Protein AF-A0A3B9ZTN2-F1 (afdb_monomer_lite)

Foldseek 3Di:
DVVVVVVVVVVVVVVVVVVVVVVVVVVVVVVVVVVVVVVVVVVVVVVVVVVVVVLCVVCVVLLVLLVVLLVLLVVLLVLLCCQPVVDDDDPVCCVVPSVVLSVVLVVVLVVQQVVCVVVVPDPDRPSVVSSVVSSVVSVVSSVVSNCSNPVDVVVVVVCVVVQVVCCVVPVDHDDDD

Sequence (177 aa):
MCEGYIFEEKKAMEDLMLTLRKLEGMSRWMWYFIEESAKWTYHFMAGLITAVLGYFMPIKHVVHMVIFFFFVDMMVGYWAARKLRHERFNVDIVWTKTFPRMALSLLIIILCYILDTTCNQNSYPTYIIISYAISGMLIFSIVINAYKITNWRVFKTVTDAVEHKIEEETGVKFQKD

Structure (mmCIF, N/CA/C/O backbone):
data_AF-A0A3B9ZTN2-F1
#
_entry.id   AF-A0A3B9ZTN2-F1
#
loop_
_atom_site.group_PDB
_atom_site.id
_atom_site.type_symbol
_atom_site.label_atom_id
_atom_site.label_alt_id
_atom_site.label_comp_id
_atom_site.label_asym_id
_atom_site.label_entity_id
_atom_site.label_seq_id
_atom_site.pdbx_PDB_ins_code
_atom_site.Cartn_x
_atom_site.Cartn_y
_atom_site.Cartn_z
_atom_site.occupancy
_atom_site.B_iso_or_equiv
_atom_site.auth_seq_id
_atom_site.auth_comp_id
_atom_site.auth_asym_id
_atom_site.auth_atom_id
_atom_site.pdbx_PDB_model_num
ATOM 1 N N . MET A 1 1 ? 25.093 6.481 -82.271 1.00 60.66 1 MET A N 1
ATOM 2 C CA . MET A 1 1 ? 24.715 7.479 -81.242 1.00 60.66 1 MET A CA 1
ATOM 3 C C . MET A 1 1 ? 23.650 6.941 -80.275 1.00 60.66 1 MET A C 1
ATOM 5 O O . MET A 1 1 ? 23.735 7.261 -79.102 1.00 60.66 1 MET A O 1
ATOM 9 N N . CYS A 1 2 ? 22.722 6.067 -80.700 1.00 61.16 2 CYS A N 1
ATOM 10 C CA . CYS A 1 2 ? 21.708 5.463 -79.813 1.00 61.16 2 CYS A CA 1
ATOM 11 C C . CYS A 1 2 ? 22.232 4.418 -78.800 1.00 61.16 2 CYS A C 1
ATOM 13 O O . CYS A 1 2 ? 21.654 4.292 -77.729 1.00 61.16 2 CYS A O 1
ATOM 15 N N . GLU A 1 3 ? 23.325 3.698 -79.079 1.00 65.38 3 GLU A N 1
ATOM 16 C CA . GLU A 1 3 ? 23.846 2.661 -78.160 1.00 65.38 3 GLU A CA 1
ATOM 17 C C . GLU A 1 3 ? 24.460 3.222 -76.865 1.00 65.38 3 GLU A C 1
ATOM 19 O O . GLU A 1 3 ? 24.392 2.570 -75.826 1.00 65.38 3 GLU A O 1
ATOM 24 N N . GLY A 1 4 ? 25.003 4.446 -76.894 1.00 69.88 4 GLY A N 1
ATOM 25 C CA . GLY A 1 4 ? 25.565 5.097 -75.702 1.00 69.88 4 GLY A CA 1
ATOM 26 C C . GLY A 1 4 ? 24.503 5.451 -74.656 1.00 69.88 4 GLY A C 1
ATOM 27 O O . GLY A 1 4 ? 24.731 5.263 -73.465 1.00 69.88 4 GLY A O 1
ATOM 28 N N . TYR A 1 5 ? 23.313 5.866 -75.102 1.00 69.56 5 TYR A N 1
ATOM 29 C CA . TYR A 1 5 ? 22.184 6.190 -74.221 1.00 69.56 5 TYR A CA 1
ATOM 30 C C . TYR A 1 5 ? 21.644 4.954 -73.489 1.00 69.56 5 TYR A C 1
ATOM 32 O O . TYR A 1 5 ? 21.377 5.011 -72.293 1.00 69.56 5 TYR A O 1
ATOM 40 N N . ILE A 1 6 ? 21.557 3.813 -74.181 1.00 75.62 6 ILE A N 1
ATOM 41 C CA . ILE A 1 6 ? 21.083 2.549 -73.592 1.00 75.62 6 ILE A CA 1
ATOM 42 C C . ILE A 1 6 ? 22.062 2.037 -72.518 1.00 75.62 6 ILE A C 1
ATOM 44 O O . ILE A 1 6 ? 21.653 1.411 -71.539 1.00 75.62 6 ILE A O 1
ATOM 48 N N . PHE A 1 7 ? 23.364 2.296 -72.683 1.00 81.50 7 PHE A N 1
ATOM 49 C CA . PHE A 1 7 ? 24.385 1.893 -71.716 1.00 81.50 7 PHE A CA 1
ATOM 50 C C . PHE A 1 7 ? 24.357 2.746 -70.437 1.00 81.50 7 PHE A C 1
ATOM 52 O O . PHE A 1 7 ? 24.433 2.193 -69.338 1.00 81.50 7 PHE A O 1
ATOM 59 N N . GLU A 1 8 ? 24.199 4.068 -70.558 1.00 83.44 8 GLU A N 1
ATOM 60 C CA . GLU A 1 8 ? 24.062 4.946 -69.387 1.00 83.44 8 GLU A CA 1
ATOM 61 C C . GLU A 1 8 ? 22.789 4.650 -68.583 1.00 83.44 8 GLU A C 1
ATOM 63 O O . GLU A 1 8 ? 22.839 4.603 -67.353 1.00 83.44 8 GLU A O 1
ATOM 68 N N . GLU A 1 9 ? 21.673 4.363 -69.258 1.00 85.56 9 GLU A N 1
ATOM 69 C CA . GLU A 1 9 ? 20.399 4.051 -68.603 1.00 85.56 9 GLU A CA 1
ATOM 70 C C . GLU A 1 9 ? 20.467 2.743 -67.793 1.00 85.56 9 GLU A C 1
ATOM 72 O O . GLU A 1 9 ? 19.996 2.685 -66.656 1.00 85.56 9 GLU A O 1
ATOM 77 N N . LYS A 1 10 ? 21.141 1.706 -68.316 1.00 87.31 10 LYS A N 1
ATOM 78 C CA . LYS A 1 10 ? 21.364 0.448 -67.579 1.00 87.31 10 LYS A CA 1
ATOM 79 C C . LYS A 1 10 ? 22.207 0.645 -66.325 1.00 87.31 10 LYS A C 1
ATOM 81 O O . LYS A 1 10 ? 21.862 0.105 -65.276 1.00 87.31 10 LYS A O 1
ATOM 86 N N . LYS A 1 11 ? 23.281 1.431 -66.417 1.00 89.88 11 LYS A N 1
ATOM 87 C CA . LYS A 1 11 ? 24.150 1.720 -65.271 1.00 89.88 11 LYS A CA 1
ATOM 88 C C . LYS A 1 11 ? 23.404 2.506 -64.189 1.00 89.88 11 LYS A C 1
ATOM 90 O O . LYS A 1 11 ? 23.480 2.152 -63.017 1.00 89.88 11 LYS A O 1
ATOM 95 N N . ALA A 1 12 ? 22.616 3.507 -64.587 1.00 90.00 12 ALA A N 1
ATOM 96 C CA . ALA A 1 12 ? 21.761 4.253 -63.667 1.00 90.00 12 ALA A CA 1
ATOM 97 C C . ALA A 1 12 ? 20.717 3.347 -62.987 1.00 90.00 12 ALA A C 1
ATOM 99 O O . ALA A 1 12 ? 20.464 3.487 -61.791 1.00 90.00 12 ALA A O 1
ATOM 100 N N . MET A 1 13 ? 20.145 2.385 -63.720 1.00 92.31 13 MET A N 1
ATOM 101 C CA . MET A 1 13 ? 19.184 1.428 -63.168 1.00 92.31 13 MET A CA 1
ATOM 102 C C . MET A 1 13 ? 19.830 0.443 -62.181 1.00 92.31 13 MET A C 1
ATOM 104 O O . MET A 1 13 ? 19.222 0.119 -61.162 1.00 92.31 13 MET A O 1
ATOM 108 N N . GLU A 1 14 ? 21.063 -0.007 -62.432 1.00 93.19 14 GLU A N 1
ATOM 109 C CA . GLU A 1 14 ? 21.820 -0.852 -61.497 1.00 93.19 14 GLU A CA 1
ATOM 110 C C . GLU A 1 14 ? 22.174 -0.110 -60.202 1.00 93.19 14 GLU A C 1
ATOM 112 O O . GLU A 1 14 ? 21.945 -0.644 -59.113 1.00 93.19 14 GLU A O 1
ATOM 117 N N . ASP A 1 15 ? 22.644 1.136 -60.299 1.00 93.81 15 ASP A N 1
ATOM 118 C CA . ASP A 1 15 ? 22.916 1.986 -59.134 1.00 93.81 15 ASP A CA 1
ATOM 119 C C . ASP A 1 15 ? 21.628 2.269 -58.335 1.00 93.81 15 ASP A C 1
ATOM 121 O O . ASP A 1 15 ? 21.617 2.239 -57.096 1.00 93.81 15 ASP A O 1
ATOM 125 N N . LEU A 1 16 ? 20.502 2.462 -59.029 1.00 92.94 16 LEU A N 1
ATOM 126 C CA . LEU A 1 16 ? 19.191 2.644 -58.408 1.00 92.94 16 LEU A CA 1
ATOM 127 C C . LEU A 1 16 ? 18.707 1.361 -57.711 1.00 92.94 16 LEU A C 1
ATOM 129 O O . LEU A 1 16 ? 18.244 1.409 -56.573 1.00 92.94 16 LEU A O 1
ATOM 133 N N . MET A 1 17 ? 18.888 0.186 -58.316 1.00 93.06 17 MET A N 1
ATOM 134 C CA . MET A 1 17 ? 18.577 -1.085 -57.651 1.00 93.06 17 MET A CA 1
ATOM 135 C C . MET A 1 17 ? 19.482 -1.349 -56.443 1.00 93.06 17 MET A C 1
ATOM 137 O O . MET A 1 17 ? 19.021 -1.874 -55.426 1.00 93.06 17 MET A O 1
ATOM 141 N N . LEU A 1 18 ? 20.759 -0.963 -56.511 1.00 93.06 18 LEU A N 1
ATOM 142 C CA . LEU A 1 18 ? 21.694 -1.097 -55.397 1.00 93.06 18 LEU A CA 1
ATOM 143 C C . LEU A 1 18 ? 21.298 -0.198 -54.216 1.00 93.06 18 LEU A C 1
ATOM 145 O O . LEU A 1 18 ? 21.345 -0.630 -53.061 1.00 93.06 18 LEU A O 1
ATOM 149 N N . THR A 1 19 ? 20.887 1.041 -54.493 1.00 93.44 19 THR A N 1
ATOM 150 C CA . THR A 1 19 ? 20.422 1.984 -53.464 1.00 93.44 19 THR A CA 1
ATOM 151 C C . THR A 1 19 ? 19.094 1.549 -52.849 1.00 93.44 19 THR A C 1
ATOM 153 O O . THR A 1 19 ? 18.985 1.542 -51.623 1.00 93.44 19 THR A O 1
ATOM 156 N N . LEU A 1 20 ? 18.133 1.074 -53.649 1.00 92.00 20 LEU A N 1
ATOM 157 C CA . LEU A 1 20 ? 16.879 0.503 -53.142 1.00 92.00 20 LEU A CA 1
ATOM 158 C C . LEU A 1 20 ? 17.127 -0.714 -52.244 1.00 92.00 20 LEU A C 1
ATOM 160 O O . LEU A 1 20 ? 16.599 -0.781 -51.135 1.00 92.00 20 LEU A O 1
ATOM 164 N N . ARG A 1 21 ? 18.003 -1.637 -52.658 1.00 94.06 21 ARG A N 1
ATOM 165 C CA . ARG A 1 21 ? 18.332 -2.827 -51.859 1.00 94.06 21 ARG A CA 1
ATOM 166 C C . ARG A 1 21 ? 19.010 -2.456 -50.531 1.00 94.06 21 ARG A C 1
ATOM 168 O O . ARG A 1 21 ? 18.748 -3.094 -49.510 1.00 94.06 21 ARG A O 1
ATOM 175 N N . LYS A 1 22 ? 19.839 -1.402 -50.511 1.00 93.25 22 LYS A N 1
ATOM 176 C CA . LYS A 1 22 ? 20.409 -0.839 -49.271 1.00 93.25 22 LYS A CA 1
ATOM 177 C C . LYS A 1 22 ? 19.332 -0.227 -48.371 1.00 93.25 22 LYS A C 1
ATOM 179 O O . LYS A 1 22 ? 19.343 -0.499 -47.172 1.00 93.25 22 LYS A O 1
ATOM 184 N N . LEU A 1 23 ? 18.395 0.540 -48.929 1.00 92.94 23 LEU A N 1
ATOM 185 C CA . LEU A 1 23 ? 17.291 1.151 -48.178 1.00 92.94 23 LEU A CA 1
ATOM 186 C C . LEU A 1 23 ? 16.357 0.096 -47.566 1.00 92.94 23 LEU A C 1
ATOM 188 O O . LEU A 1 23 ? 16.008 0.190 -46.390 1.00 92.94 23 LEU A O 1
ATOM 192 N N . GLU A 1 24 ? 16.017 -0.958 -48.309 1.00 93.94 24 GLU A N 1
ATOM 193 C CA . GLU A 1 24 ? 15.234 -2.082 -47.782 1.00 93.94 24 GLU A CA 1
ATOM 194 C C . GLU A 1 24 ? 15.968 -2.827 -46.661 1.00 93.94 24 GLU A C 1
ATOM 196 O O . GLU A 1 24 ? 15.356 -3.216 -45.664 1.00 93.94 24 GLU A O 1
ATOM 201 N N . GLY A 1 25 ? 17.283 -3.022 -46.802 1.00 93.00 25 GLY A N 1
ATOM 202 C CA . GLY A 1 25 ? 18.122 -3.603 -45.755 1.00 93.00 25 GLY A CA 1
ATOM 203 C C . GLY A 1 25 ? 18.134 -2.747 -44.487 1.00 93.00 25 GLY A C 1
ATOM 204 O O . GLY A 1 25 ? 17.913 -3.267 -43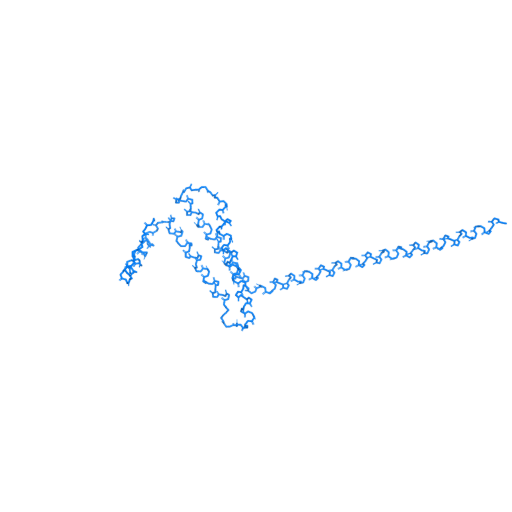.394 1.00 93.00 25 GLY A O 1
ATOM 205 N N . MET A 1 26 ? 18.312 -1.431 -44.638 1.00 94.00 26 MET A N 1
ATOM 206 C CA . MET A 1 26 ? 18.284 -0.479 -43.526 1.00 94.00 26 MET A CA 1
ATOM 207 C C . MET A 1 26 ? 16.921 -0.435 -42.837 1.00 94.00 26 MET A C 1
ATOM 209 O O . MET A 1 26 ? 16.870 -0.484 -41.614 1.00 94.00 26 MET A O 1
ATOM 213 N N . SER A 1 27 ? 15.818 -0.402 -43.592 1.00 94.00 27 SER A N 1
ATOM 214 C CA . SER A 1 27 ? 14.470 -0.378 -43.011 1.00 94.00 27 SER A CA 1
ATOM 215 C C . SER A 1 27 ? 14.177 -1.635 -42.188 1.00 94.00 27 SER A C 1
ATOM 217 O O . SER A 1 27 ? 13.705 -1.530 -41.059 1.00 94.00 27 SER A O 1
ATOM 219 N N . ARG A 1 28 ? 14.530 -2.826 -42.696 1.00 93.94 28 ARG A N 1
ATOM 220 C CA . ARG A 1 28 ? 14.395 -4.083 -41.946 1.00 93.94 28 ARG A CA 1
ATOM 221 C C . ARG A 1 28 ? 15.241 -4.069 -40.683 1.00 93.94 28 ARG A C 1
ATOM 223 O O . ARG A 1 28 ? 14.742 -4.425 -39.623 1.00 93.94 28 ARG A O 1
ATOM 230 N N . TRP A 1 29 ? 16.493 -3.630 -40.783 1.00 94.81 29 TRP A N 1
ATOM 231 C CA . TRP A 1 29 ? 17.375 -3.524 -39.624 1.00 94.81 29 TRP A CA 1
ATOM 232 C C . TRP A 1 29 ? 16.829 -2.547 -38.570 1.00 94.81 29 TRP A C 1
ATOM 234 O O . TRP A 1 29 ? 16.832 -2.868 -37.384 1.00 94.81 29 TRP A O 1
ATOM 244 N N . MET A 1 30 ? 16.274 -1.405 -38.995 1.00 93.19 30 MET A N 1
ATOM 245 C CA . MET A 1 30 ? 15.600 -0.454 -38.105 1.00 93.19 30 MET A CA 1
ATOM 246 C C . MET A 1 30 ? 14.391 -1.081 -37.404 1.00 93.19 30 MET A C 1
ATOM 248 O O . MET A 1 30 ? 14.250 -0.914 -36.196 1.00 93.19 30 MET A O 1
ATOM 252 N N . TRP A 1 31 ? 13.546 -1.828 -38.121 1.00 94.44 31 TRP A N 1
ATOM 253 C CA . TRP A 1 31 ? 12.406 -2.525 -37.516 1.00 94.44 31 TRP A CA 1
ATOM 254 C C . TRP A 1 31 ? 12.842 -3.548 -36.463 1.00 94.44 31 TRP A C 1
ATOM 256 O O . TRP A 1 31 ? 12.306 -3.530 -35.358 1.00 94.44 31 TRP A O 1
ATOM 266 N N . TYR A 1 32 ? 13.854 -4.372 -36.758 1.00 94.44 32 TYR A N 1
ATOM 267 C CA . TYR A 1 32 ? 14.408 -5.318 -35.783 1.00 94.44 32 TYR A CA 1
ATOM 268 C C . TYR A 1 32 ? 14.953 -4.612 -34.540 1.00 94.44 32 TYR A C 1
ATOM 270 O O . TYR A 1 32 ? 14.705 -5.053 -33.422 1.00 94.44 32 TYR A O 1
ATOM 278 N N . PHE A 1 33 ? 15.660 -3.495 -34.717 1.00 94.44 33 PHE A N 1
ATOM 279 C CA . PHE A 1 33 ? 16.191 -2.718 -33.600 1.00 94.44 33 PHE A CA 1
ATOM 280 C C . PHE A 1 33 ? 15.080 -2.121 -32.719 1.00 94.44 33 PHE A C 1
ATOM 282 O O . PHE A 1 33 ? 15.162 -2.160 -31.488 1.00 94.44 33 PHE A O 1
ATOM 289 N N . ILE A 1 34 ? 14.014 -1.599 -33.333 1.00 94.25 34 ILE A N 1
ATOM 290 C CA . ILE A 1 34 ? 12.848 -1.070 -32.612 1.00 94.25 34 ILE A CA 1
ATOM 291 C C . ILE A 1 34 ? 12.154 -2.188 -31.825 1.00 94.25 34 ILE A C 1
ATOM 293 O O . ILE A 1 34 ? 11.859 -2.013 -30.645 1.00 94.25 34 ILE A O 1
ATOM 297 N N . GLU A 1 35 ? 11.925 -3.346 -32.442 1.00 95.19 35 GLU A N 1
ATOM 298 C CA . GLU A 1 35 ? 11.272 -4.472 -31.772 1.00 95.19 35 GLU A CA 1
ATOM 299 C C . GLU A 1 35 ? 12.107 -4.995 -30.595 1.00 95.19 35 GLU A C 1
ATOM 301 O O . GLU A 1 35 ? 11.580 -5.244 -29.509 1.00 95.19 35 GLU A O 1
ATOM 306 N N . GLU A 1 36 ? 13.420 -5.110 -30.786 1.00 94.44 36 GLU A N 1
ATOM 307 C CA . GLU A 1 36 ? 14.335 -5.579 -29.751 1.00 94.44 36 GLU A CA 1
ATOM 308 C C . GLU A 1 36 ? 14.380 -4.594 -28.575 1.00 94.44 36 GLU A C 1
ATOM 310 O O . GLU A 1 36 ? 14.161 -4.984 -27.429 1.00 94.44 36 GLU A O 1
ATOM 315 N N . SER A 1 37 ? 14.552 -3.295 -28.836 1.00 92.56 37 SER A N 1
ATOM 316 C CA . SER A 1 37 ? 14.539 -2.270 -27.779 1.00 92.56 37 SER A CA 1
ATOM 317 C C . SER A 1 37 ? 13.211 -2.224 -27.007 1.00 92.56 37 SER A C 1
ATOM 319 O O . SER A 1 37 ? 13.214 -2.058 -25.782 1.00 92.56 37 SER A O 1
ATOM 321 N N . ALA A 1 38 ? 12.079 -2.454 -27.679 1.00 93.75 38 ALA A N 1
ATOM 322 C CA . ALA A 1 38 ? 10.778 -2.567 -27.027 1.00 93.75 38 ALA A CA 1
AT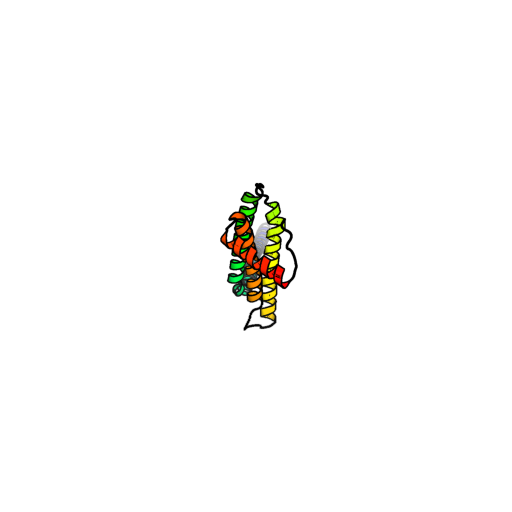OM 323 C C . ALA A 1 38 ? 10.700 -3.789 -26.093 1.00 93.75 38 ALA A C 1
ATOM 325 O O . ALA A 1 38 ? 10.213 -3.660 -24.966 1.00 93.75 38 ALA A O 1
ATOM 326 N N . LYS A 1 39 ? 11.231 -4.950 -26.505 1.00 94.94 39 LYS A N 1
ATOM 327 C CA . LYS A 1 39 ? 11.310 -6.153 -25.653 1.00 94.94 39 LYS A CA 1
ATOM 328 C C . LYS A 1 39 ? 12.178 -5.916 -24.423 1.00 94.94 39 LYS A C 1
ATOM 330 O O . LYS A 1 39 ? 11.743 -6.213 -23.312 1.00 94.94 39 LYS A O 1
ATOM 335 N N . TRP A 1 40 ? 13.360 -5.323 -24.587 1.00 94.19 40 TRP A N 1
ATOM 336 C CA . TRP A 1 40 ? 14.235 -4.973 -23.461 1.00 94.19 40 TRP A CA 1
ATOM 337 C C . TRP A 1 40 ? 13.550 -4.032 -22.474 1.00 94.19 40 TRP A C 1
ATOM 339 O O . TRP A 1 40 ? 13.590 -4.265 -21.266 1.00 94.19 40 TRP A O 1
ATOM 349 N N . THR A 1 41 ? 12.858 -3.015 -22.986 1.00 93.75 41 THR A N 1
ATOM 350 C CA . THR A 1 41 ? 12.092 -2.076 -22.157 1.00 93.75 41 THR A CA 1
ATOM 351 C C . THR A 1 41 ? 10.981 -2.797 -21.396 1.00 93.75 41 THR A C 1
ATOM 353 O O . THR A 1 41 ? 10.829 -2.601 -20.192 1.00 93.75 41 THR A O 1
ATOM 356 N N . TYR A 1 42 ? 10.240 -3.682 -22.065 1.00 94.12 42 TYR A N 1
ATOM 357 C CA . TYR A 1 42 ? 9.195 -4.482 -21.432 1.00 94.12 42 TYR A CA 1
ATOM 358 C C . TYR A 1 42 ? 9.751 -5.384 -20.322 1.00 94.12 42 TYR A C 1
ATOM 360 O O . TYR A 1 42 ? 9.228 -5.375 -19.207 1.00 94.12 42 TYR A O 1
ATOM 368 N N . HIS A 1 43 ? 10.835 -6.118 -20.588 1.00 94.62 43 HIS A N 1
ATOM 369 C CA . HIS A 1 43 ? 11.471 -6.989 -19.599 1.00 94.62 43 HIS A CA 1
ATOM 370 C C . HIS A 1 43 ? 12.024 -6.210 -18.406 1.00 94.62 43 HIS A C 1
ATOM 372 O O . HIS A 1 43 ? 11.856 -6.645 -17.268 1.00 94.62 43 HIS A O 1
ATOM 378 N N . PHE A 1 44 ? 12.626 -5.043 -18.643 1.00 95.00 44 PHE A N 1
ATOM 379 C CA . PHE A 1 44 ? 13.107 -4.168 -17.578 1.00 95.00 44 PHE A CA 1
ATOM 380 C C . PHE A 1 44 ? 11.959 -3.674 -16.689 1.00 95.00 44 PHE A C 1
ATOM 382 O O . PHE A 1 44 ? 12.029 -3.786 -15.465 1.00 95.00 44 PHE A O 1
ATOM 389 N N . MET A 1 45 ? 10.868 -3.195 -17.295 1.00 94.81 45 MET A N 1
ATOM 390 C CA . MET A 1 45 ? 9.692 -2.727 -16.557 1.00 94.81 45 MET A CA 1
ATOM 391 C C . MET A 1 45 ? 9.019 -3.857 -15.775 1.00 94.81 45 MET A C 1
ATOM 393 O O . MET A 1 45 ? 8.670 -3.674 -14.609 1.00 94.81 45 MET A O 1
ATOM 397 N N . ALA A 1 46 ? 8.880 -5.038 -16.381 1.00 93.94 46 ALA A N 1
ATOM 398 C CA . ALA A 1 46 ? 8.368 -6.220 -15.699 1.00 93.94 46 ALA A CA 1
ATOM 399 C C . ALA A 1 46 ? 9.265 -6.604 -14.512 1.00 93.94 46 ALA A C 1
ATOM 401 O O . ALA A 1 46 ? 8.758 -6.819 -13.415 1.00 93.94 46 ALA A O 1
ATOM 402 N N . GLY A 1 47 ? 10.589 -6.602 -14.699 1.00 93.56 47 GLY A N 1
ATOM 403 C CA . GLY A 1 47 ? 11.561 -6.863 -13.639 1.00 93.56 47 GLY A CA 1
ATOM 404 C C . GLY A 1 47 ? 11.460 -5.870 -12.482 1.00 93.56 47 GLY A C 1
ATOM 405 O O . GLY A 1 47 ? 11.472 -6.284 -11.324 1.00 93.56 47 GLY A O 1
ATOM 406 N N . LEU A 1 48 ? 11.277 -4.578 -12.774 1.00 93.75 48 LEU A N 1
ATOM 407 C CA . LEU A 1 48 ? 11.082 -3.540 -11.759 1.00 93.75 48 LEU A CA 1
ATOM 408 C C . LEU A 1 48 ? 9.800 -3.790 -10.956 1.00 93.75 48 LEU A C 1
ATOM 410 O O . LEU A 1 48 ? 9.830 -3.793 -9.726 1.00 93.75 48 LEU A O 1
ATOM 414 N N . ILE A 1 49 ? 8.685 -4.069 -11.634 1.00 92.50 49 ILE A N 1
ATOM 415 C CA . ILE A 1 49 ? 7.409 -4.377 -10.975 1.00 92.50 49 ILE A CA 1
ATOM 416 C C . ILE A 1 49 ? 7.543 -5.634 -10.108 1.00 92.50 49 ILE A C 1
ATOM 418 O O . ILE A 1 49 ? 7.139 -5.627 -8.946 1.00 92.50 49 ILE A O 1
ATOM 422 N N . THR A 1 50 ? 8.143 -6.704 -10.633 1.00 93.62 50 THR A N 1
ATOM 423 C CA . THR A 1 50 ? 8.370 -7.941 -9.879 1.00 93.62 50 THR A CA 1
ATOM 424 C C . THR A 1 50 ? 9.286 -7.717 -8.678 1.00 93.62 50 THR A C 1
ATOM 426 O O . THR A 1 50 ? 9.015 -8.276 -7.620 1.00 93.62 50 THR A O 1
ATOM 429 N N . ALA A 1 51 ? 10.317 -6.877 -8.790 1.00 91.00 51 ALA A N 1
ATOM 430 C CA . ALA A 1 51 ? 11.192 -6.536 -7.672 1.00 91.00 51 ALA A CA 1
ATOM 431 C C . ALA A 1 51 ? 10.430 -5.803 -6.558 1.00 91.00 51 ALA A C 1
ATOM 433 O O . ALA A 1 51 ? 10.550 -6.168 -5.390 1.00 91.00 51 ALA A O 1
ATOM 434 N N . VAL A 1 52 ? 9.587 -4.829 -6.915 1.00 87.81 52 VAL A N 1
ATOM 435 C CA . VAL A 1 52 ? 8.738 -4.110 -5.951 1.00 87.81 52 VAL A CA 1
ATOM 436 C C . VAL A 1 52 ? 7.746 -5.064 -5.282 1.00 87.81 52 VAL A C 1
ATOM 438 O O . VAL A 1 52 ? 7.627 -5.081 -4.059 1.00 87.81 52 VAL A O 1
ATOM 441 N N . LEU A 1 53 ? 7.061 -5.907 -6.058 1.00 88.62 53 LEU A N 1
ATOM 442 C CA . LEU A 1 53 ? 6.119 -6.889 -5.512 1.00 88.62 53 LEU A CA 1
ATOM 443 C C . LEU A 1 53 ? 6.819 -7.930 -4.628 1.00 88.62 53 LEU A C 1
ATOM 445 O O . LEU A 1 53 ? 6.297 -8.296 -3.575 1.00 88.62 53 LEU A O 1
ATOM 449 N N . GLY A 1 54 ? 8.010 -8.378 -5.028 1.00 87.88 54 GLY A N 1
ATOM 450 C CA . GLY A 1 54 ? 8.845 -9.296 -4.260 1.00 87.88 54 GLY A CA 1
ATOM 451 C C . GLY A 1 54 ? 9.296 -8.691 -2.932 1.00 87.88 54 GLY A C 1
ATOM 452 O O . GLY A 1 54 ? 9.216 -9.355 -1.902 1.00 87.88 54 GLY A O 1
ATOM 453 N N . TYR A 1 55 ? 9.673 -7.410 -2.928 1.00 87.56 55 TYR A N 1
ATOM 454 C CA . TYR A 1 55 ? 10.063 -6.683 -1.720 1.00 87.56 55 TYR A CA 1
ATOM 455 C C . TYR A 1 55 ? 8.947 -6.641 -0.667 1.00 87.56 55 TYR A C 1
ATOM 457 O O . TYR A 1 55 ? 9.217 -6.790 0.522 1.00 87.56 55 TYR A O 1
ATOM 465 N N . PHE A 1 56 ? 7.689 -6.493 -1.090 1.00 88.69 56 PHE A N 1
ATOM 466 C CA . PHE A 1 56 ? 6.527 -6.453 -0.193 1.00 88.69 56 PHE A CA 1
ATOM 467 C C . PHE A 1 56 ? 5.892 -7.826 0.086 1.00 88.69 56 PHE A C 1
ATOM 469 O O . PHE A 1 56 ? 4.932 -7.918 0.857 1.00 88.69 56 PHE A O 1
ATOM 476 N N . MET A 1 57 ? 6.433 -8.910 -0.480 1.00 87.12 57 MET A N 1
ATOM 477 C CA . MET A 1 57 ? 5.943 -10.274 -0.262 1.00 87.12 57 MET A CA 1
ATOM 478 C C . MET A 1 57 ? 5.825 -10.664 1.227 1.00 87.12 57 MET A C 1
ATOM 480 O O . MET A 1 57 ? 4.827 -11.309 1.564 1.00 87.12 57 MET A O 1
ATOM 484 N N . PRO A 1 58 ? 6.742 -10.268 2.138 1.00 86.00 58 PRO A N 1
ATOM 485 C CA . PRO A 1 58 ? 6.643 -10.628 3.556 1.00 86.00 58 PRO A CA 1
ATOM 486 C C . PRO A 1 58 ? 5.420 -10.025 4.263 1.00 86.00 58 PRO A C 1
ATOM 488 O O . PRO A 1 58 ? 4.824 -10.670 5.123 1.00 86.00 58 PRO A O 1
ATOM 491 N N . ILE A 1 59 ? 4.979 -8.827 3.861 1.00 89.62 59 ILE A N 1
ATOM 492 C CA . ILE A 1 59 ? 3.824 -8.147 4.474 1.00 89.62 59 ILE A CA 1
ATOM 493 C C . ILE A 1 59 ? 2.491 -8.665 3.914 1.00 89.62 59 ILE A C 1
ATOM 495 O O . ILE A 1 59 ? 1.430 -8.354 4.456 1.00 89.62 59 ILE A O 1
ATOM 499 N N . LYS A 1 60 ? 2.490 -9.461 2.833 1.00 89.50 60 LYS A N 1
ATOM 500 C CA . LYS A 1 60 ? 1.250 -9.822 2.120 1.00 89.50 60 LYS A CA 1
ATOM 501 C C . LY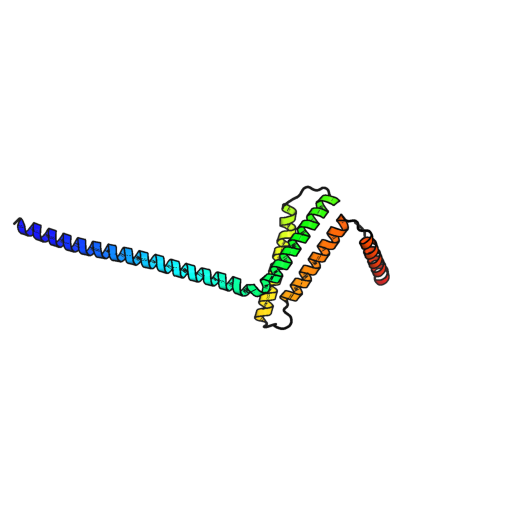S A 1 60 ? 0.182 -10.394 3.054 1.00 89.50 60 LYS A C 1
ATOM 503 O O . LYS A 1 60 ? -0.977 -10.005 2.960 1.00 89.50 60 LYS A O 1
ATOM 508 N N . HIS A 1 61 ? 0.565 -11.275 3.978 1.00 88.44 61 HIS A N 1
ATOM 509 C CA . HIS A 1 61 ? -0.366 -11.943 4.889 1.00 88.44 61 HIS A CA 1
ATOM 510 C C . HIS A 1 61 ? -1.039 -10.949 5.835 1.00 88.44 61 HIS A C 1
ATOM 512 O O . HIS A 1 61 ? -2.249 -10.995 6.040 1.00 88.44 61 HIS A O 1
ATOM 518 N N . VAL A 1 62 ? -0.249 -10.007 6.340 1.00 90.75 62 VAL A N 1
ATOM 519 C CA . VAL A 1 62 ? -0.696 -8.948 7.237 1.00 90.75 62 VAL A CA 1
ATOM 520 C C . VAL A 1 62 ? -1.637 -7.982 6.515 1.00 90.75 62 VAL A C 1
ATOM 522 O O . VAL A 1 62 ? -2.717 -7.685 7.019 1.00 90.75 62 VAL A O 1
ATOM 525 N N . VAL A 1 63 ? -1.287 -7.558 5.296 1.00 90.19 63 VAL A N 1
ATOM 526 C CA . VAL A 1 63 ? -2.141 -6.687 4.472 1.00 90.19 63 VAL A CA 1
ATOM 527 C C . VAL A 1 63 ? -3.492 -7.348 4.184 1.00 90.19 63 VAL A C 1
ATOM 529 O O . VAL A 1 63 ? -4.529 -6.723 4.393 1.00 90.19 63 VAL A O 1
ATOM 532 N N . HIS A 1 64 ? -3.504 -8.619 3.764 1.00 90.88 64 HIS A N 1
ATOM 533 C CA . HIS A 1 64 ? -4.753 -9.345 3.493 1.00 90.88 64 HIS A CA 1
ATOM 534 C C . HIS A 1 64 ? -5.619 -9.484 4.751 1.00 90.88 64 HIS A C 1
ATOM 536 O O . HIS A 1 64 ? -6.833 -9.308 4.674 1.00 90.88 64 HIS A O 1
ATOM 542 N N . MET A 1 65 ? -5.008 -9.749 5.910 1.00 91.44 65 MET A N 1
ATOM 543 C CA . MET A 1 65 ? -5.717 -9.829 7.191 1.00 91.44 65 MET A CA 1
ATOM 544 C C . MET A 1 65 ? -6.367 -8.491 7.570 1.00 91.44 65 MET A C 1
ATOM 546 O O . MET A 1 65 ? -7.540 -8.458 7.935 1.00 91.44 65 MET A O 1
ATOM 550 N N . VAL A 1 66 ? -5.640 -7.377 7.441 1.00 91.69 66 VAL A N 1
ATOM 551 C CA . VAL A 1 66 ? -6.169 -6.041 7.757 1.00 91.69 66 VAL A CA 1
ATOM 552 C C . VAL A 1 66 ? -7.292 -5.650 6.795 1.00 91.69 66 VAL A C 1
ATOM 554 O O . VAL A 1 66 ? -8.333 -5.173 7.243 1.00 91.69 66 VAL A O 1
ATOM 557 N N . ILE A 1 67 ? -7.134 -5.907 5.492 1.00 92.12 67 ILE A N 1
ATOM 558 C CA . ILE A 1 67 ? -8.192 -5.676 4.494 1.00 92.12 67 ILE A CA 1
ATOM 559 C C . ILE A 1 67 ? -9.437 -6.506 4.825 1.00 92.12 67 ILE A C 1
ATOM 561 O O . ILE A 1 67 ? -10.553 -5.987 4.781 1.00 92.12 67 ILE A O 1
ATOM 565 N N . PHE A 1 68 ? -9.259 -7.774 5.202 1.00 92.88 68 PHE A N 1
ATOM 566 C CA . PHE A 1 68 ? -10.361 -8.632 5.624 1.00 92.88 68 PHE A CA 1
ATOM 567 C C . PHE A 1 68 ? -11.103 -8.050 6.836 1.00 92.88 68 PHE A C 1
ATOM 569 O O . PHE A 1 68 ? -12.330 -7.960 6.813 1.00 92.88 68 PHE A O 1
ATOM 576 N N . PHE A 1 69 ? -10.391 -7.574 7.863 1.00 92.19 69 PHE A N 1
ATOM 577 C CA . PHE A 1 69 ? -11.037 -6.922 9.006 1.00 92.19 69 PHE A CA 1
ATOM 578 C C . PHE A 1 69 ? -11.761 -5.632 8.635 1.00 92.19 69 PHE A C 1
ATOM 580 O O . PHE A 1 69 ? -12.857 -5.403 9.139 1.00 92.19 69 PHE A O 1
ATOM 587 N N . PHE A 1 70 ? -11.206 -4.815 7.737 1.00 91.00 70 PHE A N 1
ATOM 588 C CA . PHE A 1 70 ? -11.907 -3.637 7.222 1.00 91.00 70 PHE A CA 1
ATOM 589 C C . PHE A 1 70 ? -13.202 -4.010 6.504 1.00 91.00 70 PHE A C 1
ATOM 591 O O . PHE A 1 70 ? -14.213 -3.330 6.669 1.00 91.00 70 PHE A O 1
ATOM 598 N N . PHE A 1 71 ? -13.194 -5.101 5.737 1.00 91.44 71 PHE A N 1
ATOM 599 C CA . PHE A 1 71 ? -14.392 -5.587 5.067 1.00 91.44 71 PHE A CA 1
ATOM 600 C C . PHE A 1 71 ? -15.464 -6.016 6.077 1.00 91.44 71 PHE A C 1
ATOM 602 O O . PHE A 1 71 ? -16.619 -5.607 5.958 1.00 91.44 71 PHE A O 1
ATOM 609 N N . VAL A 1 72 ? -15.079 -6.762 7.117 1.00 90.62 72 VAL A N 1
ATOM 610 C CA . VAL A 1 72 ? -15.996 -7.157 8.197 1.00 90.62 72 VAL A CA 1
ATOM 611 C C . VAL A 1 72 ? -16.514 -5.937 8.970 1.00 90.62 72 VAL A C 1
ATOM 613 O O . VAL A 1 72 ? -17.720 -5.829 9.179 1.00 90.62 72 VAL A O 1
ATOM 616 N N . ASP A 1 73 ? -15.648 -4.990 9.342 1.00 88.88 73 ASP A N 1
ATOM 617 C CA . ASP A 1 73 ? -16.036 -3.740 10.016 1.00 88.88 73 ASP A CA 1
ATOM 618 C C . ASP A 1 73 ? -17.028 -2.932 9.175 1.00 88.88 73 ASP A C 1
ATOM 620 O O . ASP A 1 73 ? -18.055 -2.483 9.685 1.00 88.88 73 ASP A O 1
ATOM 624 N N . MET A 1 74 ? -16.798 -2.836 7.864 1.00 87.25 74 MET A N 1
ATOM 625 C CA . MET A 1 74 ? -17.715 -2.176 6.939 1.00 87.25 74 MET A CA 1
ATOM 626 C C . MET A 1 74 ? -19.068 -2.895 6.852 1.00 87.25 74 MET A C 1
ATOM 628 O O . MET A 1 74 ? -20.106 -2.233 6.894 1.00 87.25 74 MET A O 1
ATOM 632 N N . MET A 1 75 ? -19.089 -4.230 6.762 1.00 88.69 75 MET A N 1
ATOM 633 C CA . MET A 1 75 ? -20.336 -5.007 6.726 1.00 88.69 75 MET A CA 1
ATOM 634 C C . MET A 1 75 ? -21.147 -4.849 8.015 1.00 88.69 75 MET A C 1
ATOM 636 O O . MET A 1 75 ? -22.356 -4.615 7.966 1.00 88.69 75 MET A O 1
ATOM 640 N N . VAL A 1 76 ? -20.490 -4.953 9.173 1.00 86.75 76 VAL A N 1
ATOM 641 C CA . VAL A 1 76 ? -21.143 -4.826 10.482 1.00 86.75 76 VAL A CA 1
ATOM 642 C C . VAL A 1 76 ? -21.588 -3.383 10.722 1.00 86.75 76 VAL A C 1
ATOM 644 O O . VAL A 1 76 ? -22.710 -3.161 11.174 1.00 86.75 76 VAL A O 1
ATOM 647 N N . GLY A 1 77 ? -20.773 -2.395 10.351 1.00 83.56 77 GLY A N 1
ATOM 648 C CA . GLY A 1 77 ? -21.131 -0.977 10.409 1.00 83.56 77 GLY A CA 1
ATOM 649 C C . GLY A 1 77 ? -22.335 -0.642 9.524 1.00 83.56 77 GLY A C 1
ATOM 650 O O . GLY A 1 77 ? -23.265 0.031 9.972 1.00 83.56 77 GLY A O 1
ATOM 651 N N . TYR A 1 78 ? -22.377 -1.183 8.303 1.00 84.12 78 TYR A N 1
ATOM 652 C CA . TYR A 1 78 ? -23.535 -1.062 7.416 1.00 84.12 78 TYR A CA 1
ATOM 653 C C . TYR A 1 78 ? -24.792 -1.690 8.030 1.00 84.12 78 TYR A C 1
ATOM 655 O O . TYR A 1 78 ? -25.864 -1.077 8.032 1.00 84.12 78 TYR A O 1
ATOM 663 N N . TRP A 1 79 ? -24.670 -2.895 8.593 1.00 83.44 79 TRP A N 1
ATOM 664 C CA . TRP A 1 79 ? -25.797 -3.574 9.224 1.00 83.44 79 TRP A CA 1
ATOM 665 C C . TRP A 1 79 ? -26.325 -2.805 10.444 1.00 83.44 79 TRP A C 1
ATOM 667 O O . TRP A 1 79 ? -27.542 -2.675 10.608 1.00 83.44 79 TRP A O 1
ATOM 677 N N . ALA A 1 80 ? -25.427 -2.223 11.246 1.00 81.38 80 ALA A N 1
ATOM 678 C CA . ALA A 1 80 ? -25.769 -1.376 12.387 1.00 81.38 80 ALA A CA 1
ATOM 679 C C . ALA A 1 80 ? -26.527 -0.121 11.950 1.00 81.38 80 ALA A C 1
ATOM 681 O O . ALA A 1 80 ? -27.600 0.156 12.486 1.00 81.38 80 ALA A O 1
ATOM 682 N N . ALA A 1 81 ? -26.024 0.597 10.941 1.00 81.25 81 ALA A N 1
ATOM 683 C CA . ALA A 1 81 ? -26.676 1.793 10.411 1.00 81.25 81 ALA A CA 1
ATOM 684 C C . ALA A 1 81 ? -28.086 1.487 9.885 1.00 81.25 81 ALA A C 1
ATOM 686 O O . ALA A 1 81 ? -29.046 2.183 10.226 1.00 81.25 81 ALA A O 1
ATOM 687 N N . ARG A 1 82 ? -28.237 0.386 9.136 1.00 79.88 82 ARG A N 1
ATOM 688 C CA . ARG A 1 82 ? -29.533 -0.035 8.593 1.00 79.88 82 ARG A CA 1
ATOM 689 C C . ARG A 1 82 ? -30.539 -0.374 9.694 1.00 79.88 82 ARG A C 1
ATOM 691 O O . ARG A 1 82 ? -31.691 0.041 9.604 1.00 79.88 82 ARG A O 1
ATOM 698 N N . LYS A 1 83 ? -30.124 -1.117 10.726 1.00 76.31 83 LYS A N 1
ATOM 699 C CA . LYS A 1 83 ? -31.032 -1.572 11.792 1.00 76.31 83 LYS A CA 1
ATOM 700 C C . LYS A 1 83 ? -31.398 -0.455 12.775 1.00 76.31 83 LYS A C 1
ATOM 702 O O . LYS A 1 83 ? -32.544 -0.393 13.204 1.00 76.31 83 LYS A O 1
ATOM 707 N N . LEU A 1 84 ? -30.451 0.421 13.114 1.00 72.38 84 LEU A N 1
ATOM 708 C CA . LEU A 1 84 ? -30.633 1.437 14.158 1.00 72.38 84 LEU A CA 1
ATOM 709 C C . LEU A 1 84 ? -31.197 2.755 13.630 1.00 72.38 84 LEU A C 1
ATOM 711 O O . LEU A 1 84 ? -32.017 3.364 14.303 1.00 72.38 84 LEU A O 1
ATOM 715 N N . ARG A 1 85 ? -30.766 3.204 12.444 1.00 70.31 85 ARG A N 1
ATOM 716 C CA . ARG A 1 85 ? -31.111 4.538 11.919 1.00 70.31 85 ARG A CA 1
ATOM 717 C C . ARG A 1 85 ? -32.088 4.511 10.748 1.00 70.31 85 ARG A C 1
ATOM 719 O O . ARG A 1 85 ? -32.576 5.560 10.355 1.00 70.31 85 ARG A O 1
ATOM 726 N N . HIS A 1 86 ? -32.371 3.328 10.188 1.00 70.44 86 HIS A N 1
ATOM 727 C CA . HIS A 1 86 ? -33.222 3.158 8.997 1.00 70.44 86 HIS A CA 1
ATOM 728 C C . HIS A 1 86 ? -32.767 4.011 7.790 1.00 70.44 86 HIS A C 1
ATOM 730 O O . HIS A 1 86 ? -33.533 4.261 6.859 1.00 70.44 86 HIS A O 1
ATOM 736 N N . GLU A 1 87 ? -31.504 4.442 7.777 1.00 69.94 87 GLU A N 1
ATOM 737 C CA . GLU A 1 87 ? -30.929 5.232 6.692 1.00 69.94 87 GLU A CA 1
ATOM 738 C C . GLU A 1 87 ? -30.670 4.345 5.464 1.00 69.94 87 GLU A C 1
ATOM 740 O O . GLU A 1 87 ? -30.281 3.175 5.572 1.00 69.94 87 GLU A O 1
ATOM 745 N N . ARG A 1 88 ? -30.895 4.902 4.266 1.00 64.00 88 ARG A N 1
ATOM 746 C CA . ARG A 1 88 ? -30.542 4.234 3.006 1.00 64.00 88 ARG A CA 1
ATOM 747 C C . ARG A 1 88 ? -29.022 4.214 2.865 1.00 64.00 88 ARG A C 1
ATOM 749 O O . ARG A 1 88 ? -28.342 5.133 3.310 1.00 64.00 88 ARG A O 1
ATOM 756 N N . PHE A 1 89 ? -28.497 3.165 2.235 1.00 63.81 89 PHE A N 1
ATOM 757 C CA . PHE A 1 89 ? -27.067 3.032 1.967 1.00 63.81 89 PHE A CA 1
ATOM 758 C C . PHE A 1 89 ? -26.545 4.271 1.229 1.00 63.81 89 PHE A C 1
ATOM 760 O O . PHE A 1 89 ? -26.949 4.513 0.092 1.00 63.81 89 PHE A O 1
ATOM 767 N N . ASN A 1 90 ? -25.668 5.043 1.875 1.00 70.62 90 ASN A N 1
ATOM 768 C CA . ASN A 1 90 ? -24.972 6.151 1.238 1.00 70.62 90 ASN A CA 1
ATOM 769 C C . ASN A 1 90 ? -23.501 5.775 1.023 1.00 70.62 90 ASN A C 1
ATOM 771 O O . ASN A 1 90 ? -22.734 5.608 1.975 1.00 70.62 90 ASN A O 1
ATOM 775 N N . VAL A 1 91 ? -23.134 5.653 -0.249 1.00 74.44 91 VAL A N 1
ATOM 776 C CA . VAL A 1 91 ? -21.784 5.334 -0.721 1.00 74.44 91 VAL A CA 1
ATOM 777 C C . VAL A 1 91 ? -20.782 6.408 -0.277 1.00 74.44 91 VAL A C 1
ATOM 779 O O . VAL A 1 91 ? -19.647 6.075 0.068 1.00 74.44 91 VAL A O 1
ATOM 782 N N . ASP A 1 92 ? -21.213 7.665 -0.151 1.00 78.81 92 ASP A N 1
ATOM 783 C CA . ASP A 1 92 ? -20.356 8.787 0.245 1.00 78.81 92 ASP A CA 1
ATOM 784 C C . ASP A 1 92 ? -19.779 8.611 1.652 1.00 78.81 92 ASP A C 1
ATOM 786 O O . ASP A 1 92 ? -18.634 8.979 1.913 1.00 78.81 92 ASP A O 1
ATOM 790 N N . ILE A 1 93 ? -20.527 7.993 2.570 1.00 75.56 93 ILE A N 1
ATOM 791 C CA . ILE A 1 93 ? -20.060 7.755 3.945 1.00 75.56 93 ILE A CA 1
ATOM 792 C C . ILE A 1 93 ? -18.897 6.753 3.946 1.00 75.56 93 ILE A C 1
ATOM 794 O O . ILE A 1 93 ? -17.927 6.917 4.689 1.00 75.56 93 ILE A O 1
ATOM 798 N N . VAL A 1 94 ? -18.963 5.738 3.082 1.00 78.88 94 VAL A N 1
ATOM 799 C CA . VAL A 1 94 ? -17.910 4.722 2.951 1.00 78.88 94 VAL A CA 1
ATOM 800 C C . VAL A 1 94 ? -16.643 5.343 2.360 1.00 78.88 94 VAL A C 1
ATOM 802 O O . VAL A 1 94 ? -15.549 5.127 2.886 1.00 78.88 94 VAL A O 1
ATOM 805 N N . TRP A 1 95 ? -16.783 6.166 1.319 1.00 80.06 95 TRP A N 1
ATOM 806 C CA . TRP A 1 95 ? -15.646 6.823 0.669 1.00 80.06 95 TRP A CA 1
ATOM 807 C C . TRP A 1 95 ? -15.003 7.926 1.506 1.00 80.06 95 TRP A C 1
ATOM 809 O O . TRP A 1 95 ? -13.795 8.118 1.420 1.00 80.06 95 TRP A O 1
ATOM 819 N N . THR A 1 96 ? -15.768 8.634 2.333 1.00 82.00 96 THR A N 1
ATOM 820 C CA . THR A 1 96 ? -15.236 9.744 3.143 1.00 82.00 96 THR A CA 1
ATOM 821 C C . THR A 1 96 ? -14.648 9.294 4.475 1.00 82.00 96 THR A C 1
ATOM 823 O O . THR A 1 96 ? -13.727 9.937 4.973 1.00 82.00 96 THR A O 1
ATOM 826 N N . LYS A 1 97 ? -15.143 8.196 5.066 1.00 80.12 97 LYS A N 1
ATOM 827 C CA . LYS A 1 97 ? -14.685 7.732 6.389 1.00 80.12 97 LYS A CA 1
ATOM 828 C C . LYS A 1 97 ? -13.907 6.423 6.346 1.00 80.12 97 LYS A C 1
ATOM 830 O O . LYS A 1 97 ? -12.841 6.329 6.951 1.00 80.12 97 LYS A O 1
ATOM 835 N N . THR A 1 98 ? -14.413 5.413 5.644 1.00 82.94 98 THR A N 1
ATOM 836 C CA . THR A 1 98 ? -13.842 4.057 5.688 1.00 82.94 98 THR A CA 1
ATOM 837 C C . THR A 1 98 ? -12.618 3.931 4.790 1.00 82.94 98 THR A C 1
ATOM 839 O O . THR A 1 98 ? -11.584 3.426 5.229 1.00 82.94 98 THR A O 1
ATOM 842 N N . PHE A 1 99 ? -12.701 4.431 3.554 1.00 86.12 99 PHE A N 1
ATOM 843 C CA . PHE A 1 99 ? -11.604 4.322 2.592 1.00 86.12 99 PHE A CA 1
ATOM 844 C C . PHE A 1 99 ? -10.323 5.054 3.043 1.00 86.12 99 PHE A C 1
ATOM 846 O O . PHE A 1 99 ? -9.263 4.423 3.033 1.00 86.12 99 PHE A O 1
ATOM 853 N N . PRO A 1 100 ? -10.372 6.311 3.537 1.00 89.25 100 PRO A N 1
ATOM 854 C CA . PRO A 1 100 ? -9.173 7.004 4.004 1.00 89.25 100 PRO A CA 1
ATOM 855 C C . PRO A 1 100 ? -8.566 6.331 5.236 1.00 89.25 100 PRO A C 1
ATOM 857 O O . PRO A 1 100 ? -7.348 6.214 5.332 1.00 89.25 100 PRO A O 1
ATOM 860 N N . ARG A 1 101 ? -9.401 5.815 6.151 1.00 87.88 101 ARG A N 1
ATOM 861 C CA . ARG A 1 101 ? -8.945 5.060 7.327 1.00 87.88 101 ARG A CA 1
ATOM 862 C C . ARG A 1 101 ? -8.207 3.782 6.921 1.00 87.8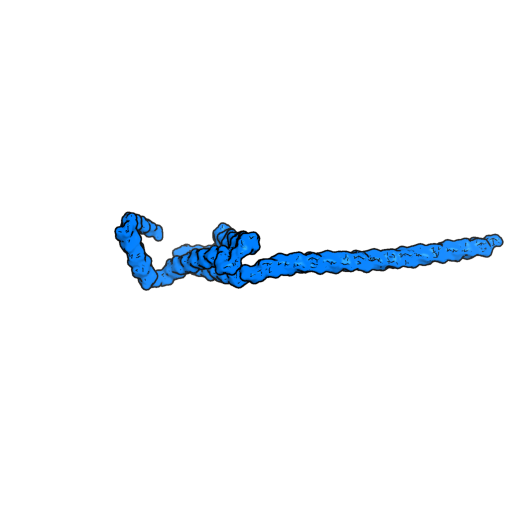8 101 ARG A C 1
ATOM 864 O O . ARG A 1 101 ? -7.165 3.477 7.502 1.00 87.88 101 ARG A O 1
ATOM 871 N N . MET A 1 102 ? -8.714 3.057 5.924 1.00 89.62 102 MET A N 1
ATOM 872 C CA . MET A 1 102 ? -8.066 1.859 5.383 1.00 89.62 102 MET A CA 1
ATOM 873 C C . MET A 1 102 ? -6.737 2.199 4.704 1.00 89.62 102 MET A C 1
ATOM 875 O O . MET A 1 102 ? -5.719 1.591 5.025 1.00 89.62 102 MET A O 1
ATOM 879 N N . ALA A 1 103 ? -6.729 3.203 3.823 1.00 92.44 103 ALA A N 1
ATOM 880 C CA . ALA A 1 103 ? -5.525 3.648 3.126 1.00 92.44 103 ALA A CA 1
ATOM 881 C C . ALA A 1 103 ? -4.434 4.109 4.104 1.00 92.44 103 ALA A C 1
ATOM 883 O O . ALA A 1 103 ? -3.286 3.688 3.983 1.00 92.44 103 ALA A O 1
ATOM 884 N N . LEU A 1 104 ? -4.800 4.902 5.117 1.00 93.38 104 LEU A N 1
ATOM 885 C CA . LEU A 1 104 ? -3.876 5.358 6.155 1.00 93.38 104 LEU A CA 1
ATOM 886 C C . LEU A 1 104 ? -3.312 4.186 6.967 1.00 93.38 104 LEU A C 1
ATOM 888 O O . LEU A 1 104 ? -2.112 4.134 7.218 1.00 93.38 104 LEU A O 1
ATOM 892 N N . SER A 1 105 ? -4.159 3.221 7.336 1.00 92.44 105 SER A N 1
ATOM 893 C CA . SER A 1 105 ? -3.731 2.032 8.085 1.00 92.44 105 SER A CA 1
ATOM 894 C C . SER A 1 105 ? -2.718 1.200 7.293 1.00 92.44 105 SER A C 1
ATOM 896 O O . SER A 1 105 ? -1.692 0.797 7.834 1.00 92.44 105 SER A O 1
ATOM 898 N N . LEU A 1 106 ? -2.969 0.984 5.999 1.00 92.69 106 LEU A N 1
ATOM 899 C CA . LEU A 1 106 ? -2.049 0.266 5.115 1.00 92.69 106 LEU A CA 1
ATOM 900 C C . LEU A 1 106 ? -0.736 1.027 4.914 1.00 92.69 106 LEU A C 1
ATOM 902 O O . LEU A 1 106 ? 0.335 0.424 4.964 1.00 92.69 106 LEU A O 1
ATOM 906 N N . LEU A 1 107 ? -0.811 2.346 4.733 1.00 93.88 107 LEU A N 1
ATOM 907 C CA . LEU A 1 107 ? 0.361 3.203 4.582 1.00 93.88 107 LEU A CA 1
ATOM 908 C C . LEU A 1 107 ? 1.262 3.141 5.821 1.00 93.88 107 LEU A C 1
ATOM 910 O O . LEU A 1 107 ? 2.472 2.999 5.678 1.00 93.88 107 LEU A O 1
ATOM 914 N N . ILE A 1 108 ? 0.686 3.160 7.026 1.00 93.94 108 ILE A N 1
ATOM 915 C CA . ILE A 1 108 ? 1.443 3.009 8.277 1.00 93.94 108 ILE A CA 1
ATOM 916 C C . ILE A 1 108 ? 2.164 1.654 8.323 1.00 93.94 108 ILE A C 1
ATOM 918 O O . ILE A 1 108 ? 3.351 1.613 8.629 1.00 93.94 108 ILE A O 1
ATOM 922 N N . ILE A 1 109 ? 1.489 0.552 7.976 1.00 92.94 109 ILE A N 1
ATOM 923 C CA . ILE A 1 109 ? 2.101 -0.791 7.981 1.00 92.94 109 ILE A CA 1
ATOM 924 C C . ILE A 1 109 ? 3.274 -0.864 6.993 1.00 92.94 109 ILE A C 1
ATOM 926 O O . ILE A 1 109 ? 4.327 -1.410 7.325 1.00 92.94 109 ILE A O 1
ATOM 930 N N . ILE A 1 110 ? 3.114 -0.285 5.799 1.00 92.00 110 ILE A N 1
ATOM 931 C CA . ILE A 1 110 ? 4.171 -0.215 4.782 1.00 92.00 110 ILE A CA 1
ATOM 932 C C . ILE A 1 110 ? 5.367 0.595 5.296 1.00 92.00 110 ILE A C 1
ATOM 934 O O . ILE A 1 110 ? 6.504 0.143 5.168 1.00 92.00 110 ILE A O 1
ATOM 938 N N . LEU A 1 111 ? 5.129 1.760 5.909 1.00 92.44 111 LEU A N 1
ATOM 939 C CA . LEU A 1 111 ? 6.195 2.583 6.488 1.00 92.44 111 LEU A CA 1
ATOM 940 C C . LEU A 1 111 ? 6.926 1.857 7.621 1.00 92.44 111 LEU A C 1
ATOM 942 O O . LEU A 1 111 ? 8.154 1.879 7.656 1.00 92.44 111 LEU A O 1
ATOM 946 N N . CYS A 1 112 ? 6.200 1.171 8.506 1.00 92.12 112 CYS A N 1
ATOM 947 C CA . CYS A 1 112 ? 6.803 0.364 9.566 1.00 92.12 112 CYS A CA 1
ATOM 948 C C . CYS A 1 112 ? 7.657 -0.774 9.004 1.00 92.12 112 CYS A C 1
ATOM 950 O O . CYS A 1 112 ? 8.733 -1.029 9.526 1.00 92.12 112 CYS A O 1
ATOM 952 N N . TYR A 1 113 ? 7.237 -1.418 7.915 1.00 91.25 113 TYR A N 1
ATOM 953 C CA . TYR A 1 113 ? 8.059 -2.443 7.274 1.00 91.25 113 TYR A CA 1
ATOM 954 C C . TYR A 1 113 ? 9.338 -1.869 6.659 1.00 91.25 113 TYR A C 1
ATOM 956 O O . TYR A 1 113 ? 10.420 -2.424 6.842 1.00 91.25 113 TYR A O 1
ATOM 964 N N . ILE A 1 114 ? 9.237 -0.740 5.951 1.00 90.75 114 ILE A N 1
ATOM 965 C CA . ILE A 1 114 ? 10.419 -0.050 5.419 1.00 90.75 114 ILE A CA 1
ATOM 966 C C . ILE A 1 114 ? 11.365 0.318 6.569 1.00 90.75 114 ILE A C 1
ATOM 968 O O . ILE A 1 114 ? 12.574 0.131 6.453 1.00 90.75 114 ILE A O 1
ATOM 972 N N . LEU A 1 115 ? 10.827 0.761 7.704 1.00 91.12 115 LEU A N 1
ATOM 973 C CA . LEU A 1 115 ? 11.620 1.054 8.892 1.00 91.12 115 LEU A CA 1
ATOM 974 C C . LEU A 1 115 ? 12.296 -0.204 9.460 1.00 91.12 115 LEU A C 1
ATOM 976 O O . LEU A 1 115 ? 13.503 -0.189 9.677 1.00 91.12 115 LEU A O 1
ATOM 980 N N . ASP A 1 116 ? 11.560 -1.304 9.623 1.00 89.62 116 ASP A N 1
ATOM 981 C CA . ASP A 1 116 ? 12.092 -2.568 10.151 1.00 89.62 116 ASP A CA 1
ATOM 982 C C . ASP A 1 116 ? 13.223 -3.127 9.278 1.00 89.62 116 ASP A C 1
ATOM 984 O O . ASP A 1 116 ? 14.263 -3.543 9.792 1.00 89.62 116 ASP A O 1
ATOM 988 N N . THR A 1 117 ? 13.043 -3.087 7.953 1.00 88.62 117 THR A N 1
ATOM 989 C CA . THR A 1 117 ? 14.065 -3.510 6.978 1.00 88.62 117 THR A CA 1
ATOM 990 C C . THR A 1 117 ? 15.290 -2.595 6.985 1.00 88.62 117 THR A C 1
ATOM 992 O O . THR A 1 117 ? 16.414 -3.082 6.911 1.00 88.62 117 THR A O 1
ATOM 995 N N . THR A 1 118 ? 15.102 -1.281 7.135 1.00 89.19 118 THR A N 1
ATOM 996 C CA . THR A 1 118 ? 16.208 -0.309 7.183 1.00 89.19 118 THR A CA 1
ATOM 997 C C . THR A 1 118 ? 16.997 -0.420 8.490 1.00 89.19 118 THR A C 1
ATOM 999 O O . THR A 1 118 ? 18.219 -0.283 8.497 1.00 89.19 118 THR A O 1
ATOM 1002 N N . CYS A 1 119 ? 16.315 -0.701 9.601 1.00 87.50 119 CYS A N 1
ATOM 1003 C CA . CYS A 1 119 ? 16.913 -0.833 10.929 1.00 87.50 119 CYS A CA 1
ATOM 1004 C C . CYS A 1 119 ? 17.387 -2.261 11.261 1.00 87.50 119 CYS A C 1
ATOM 1006 O O . CYS A 1 119 ? 17.870 -2.480 12.372 1.00 87.50 119 CYS A O 1
ATOM 1008 N N . ASN A 1 120 ? 17.269 -3.223 10.334 1.00 83.94 120 ASN A N 1
ATOM 1009 C CA . ASN A 1 120 ? 17.641 -4.634 10.526 1.00 83.94 120 ASN A CA 1
ATOM 1010 C C . ASN A 1 120 ? 17.016 -5.279 11.784 1.00 83.94 120 ASN A C 1
ATOM 1012 O O . ASN A 1 120 ? 17.645 -6.073 12.493 1.00 83.94 120 ASN A O 1
ATOM 1016 N N . GLN A 1 121 ? 15.760 -4.944 12.085 1.00 78.69 121 GLN A N 1
ATOM 1017 C CA . GLN A 1 121 ? 15.046 -5.522 13.223 1.00 78.69 121 GLN A CA 1
ATOM 1018 C C . GLN A 1 121 ? 14.477 -6.907 12.872 1.00 78.69 121 GLN A C 1
ATOM 1020 O O . GLN A 1 121 ? 13.396 -7.021 12.302 1.00 78.69 121 GLN A O 1
ATOM 1025 N N . ASN A 1 122 ? 15.189 -7.974 13.255 1.00 71.94 122 ASN A N 1
ATOM 1026 C CA . ASN A 1 122 ? 14.800 -9.355 12.923 1.00 71.94 122 ASN A CA 1
ATOM 1027 C C . ASN A 1 122 ? 13.984 -10.085 14.007 1.00 71.94 122 ASN A C 1
ATOM 1029 O O . ASN A 1 122 ? 13.309 -11.061 13.692 1.00 71.94 122 ASN A O 1
ATOM 1033 N N . SER A 1 123 ? 14.036 -9.654 15.272 1.00 73.38 123 SER A N 1
ATOM 1034 C CA . SER A 1 123 ? 13.431 -10.418 16.381 1.00 73.38 123 SER A CA 1
ATOM 1035 C C . SER A 1 123 ? 11.964 -10.071 16.650 1.00 73.38 123 SER A C 1
ATOM 1037 O O . SER A 1 123 ? 11.170 -10.960 16.939 1.00 73.38 123 SER A O 1
ATOM 1039 N N . TYR A 1 124 ? 11.596 -8.790 16.554 1.00 79.50 124 TYR A N 1
ATOM 1040 C CA . TYR A 1 124 ? 10.233 -8.304 16.793 1.00 79.50 124 TYR A CA 1
ATOM 1041 C C . TYR A 1 124 ? 9.894 -7.225 15.765 1.00 79.50 124 TYR A C 1
ATOM 1043 O O . TYR A 1 124 ? 10.064 -6.043 16.054 1.00 79.50 124 TYR A O 1
ATOM 1051 N N . PRO A 1 125 ? 9.467 -7.613 14.553 1.00 85.50 125 PRO A N 1
ATOM 1052 C CA . PRO A 1 125 ? 9.149 -6.647 13.511 1.00 85.50 125 PRO A CA 1
ATOM 1053 C C . PRO A 1 125 ? 8.009 -5.721 13.952 1.00 85.50 125 PRO A C 1
ATOM 1055 O O . PRO A 1 125 ? 6.895 -6.168 14.256 1.00 85.50 125 PRO A O 1
ATOM 1058 N N . THR A 1 126 ? 8.280 -4.419 13.956 1.00 89.25 126 THR A N 1
ATOM 1059 C CA . THR A 1 126 ? 7.334 -3.359 14.309 1.00 89.25 126 THR A CA 1
ATOM 1060 C C . THR A 1 126 ? 6.076 -3.417 13.445 1.00 89.25 126 THR A C 1
ATOM 1062 O O . THR A 1 126 ? 4.972 -3.231 13.959 1.00 89.25 126 THR A O 1
ATOM 1065 N N . TYR A 1 127 ? 6.194 -3.749 12.153 1.00 90.56 127 TYR A N 1
ATOM 1066 C CA . TYR A 1 127 ? 5.045 -3.860 11.251 1.00 90.56 127 TYR A CA 1
ATOM 1067 C C . TYR A 1 127 ? 4.033 -4.910 11.727 1.00 90.56 127 TYR A C 1
ATOM 1069 O O . TYR A 1 127 ? 2.831 -4.705 11.557 1.00 90.56 127 TYR A O 1
ATOM 1077 N N . ILE A 1 128 ? 4.474 -6.002 12.367 1.00 90.69 128 ILE A N 1
ATOM 1078 C CA . ILE A 1 128 ? 3.576 -7.022 12.930 1.00 90.69 128 ILE A CA 1
ATOM 1079 C C . ILE A 1 128 ? 2.851 -6.466 14.156 1.00 90.69 128 ILE A C 1
ATOM 1081 O O . ILE A 1 128 ? 1.630 -6.588 14.255 1.00 90.69 128 ILE A O 1
ATOM 1085 N N . ILE A 1 129 ? 3.580 -5.813 15.064 1.00 91.62 129 ILE A N 1
ATOM 1086 C CA . ILE A 1 129 ? 3.024 -5.234 16.298 1.00 91.62 129 ILE A CA 1
ATOM 1087 C C . ILE A 1 129 ? 1.964 -4.179 15.965 1.00 91.62 129 ILE A C 1
ATOM 1089 O O . ILE A 1 129 ? 0.841 -4.231 16.470 1.00 91.62 129 ILE A O 1
ATOM 1093 N N . ILE A 1 130 ? 2.292 -3.254 15.064 1.00 93.19 130 ILE A N 1
ATOM 1094 C CA . ILE A 1 130 ? 1.373 -2.203 14.623 1.00 93.19 130 ILE A CA 1
ATOM 1095 C C . ILE A 1 130 ? 0.150 -2.800 13.925 1.00 93.19 130 ILE A C 1
ATOM 1097 O O . ILE A 1 130 ? -0.974 -2.349 14.143 1.00 93.19 130 ILE A O 1
ATOM 1101 N N . SER A 1 131 ? 0.332 -3.865 13.149 1.00 91.31 131 SER A N 1
ATOM 1102 C CA . SER A 1 131 ? -0.791 -4.542 12.499 1.00 91.31 131 SER A CA 1
ATOM 1103 C C . SER A 1 131 ? -1.715 -5.247 13.486 1.00 91.31 131 SER A C 1
ATOM 1105 O O . SER A 1 131 ? -2.933 -5.216 13.296 1.00 91.31 131 SER A O 1
ATOM 1107 N N . TYR A 1 132 ? -1.179 -5.824 14.565 1.00 93.00 132 TYR A N 1
ATOM 1108 C CA . TYR A 1 132 ? -1.995 -6.337 15.667 1.00 93.00 132 TYR A CA 1
ATOM 1109 C C . TYR A 1 132 ? -2.761 -5.218 16.373 1.00 93.00 132 TYR A C 1
ATOM 1111 O O . TYR A 1 132 ? -3.947 -5.391 16.647 1.00 93.00 132 TYR A O 1
ATOM 1119 N N . ALA A 1 133 ? -2.138 -4.059 16.605 1.00 92.88 133 ALA A N 1
ATOM 1120 C CA . ALA A 1 133 ? -2.816 -2.908 17.199 1.00 92.88 133 ALA A CA 1
ATOM 1121 C C . ALA A 1 133 ? -3.976 -2.405 16.316 1.00 92.88 133 ALA A C 1
ATOM 1123 O O . ALA A 1 133 ? -5.094 -2.224 16.801 1.00 92.88 133 ALA A O 1
ATOM 1124 N N . ILE A 1 134 ? -3.748 -2.251 15.006 1.00 93.00 134 ILE A N 1
ATOM 1125 C CA . ILE A 1 134 ? -4.786 -1.860 14.036 1.00 93.00 134 ILE A CA 1
ATOM 1126 C C . ILE A 1 134 ? -5.909 -2.900 13.992 1.00 93.00 134 ILE A C 1
ATOM 1128 O O . ILE A 1 134 ? -7.085 -2.544 14.069 1.00 93.00 134 ILE A O 1
ATOM 1132 N N . SER A 1 135 ? -5.558 -4.184 13.915 1.00 92.88 135 SER A N 1
ATOM 1133 C CA . SER A 1 135 ? -6.533 -5.280 13.905 1.00 92.88 135 SER A CA 1
ATOM 1134 C C . SER A 1 135 ? -7.362 -5.305 15.189 1.00 92.88 135 SER A C 1
ATOM 1136 O O . SER A 1 135 ? -8.579 -5.444 15.123 1.00 92.88 135 SER A O 1
ATOM 1138 N N . GLY A 1 136 ? -6.738 -5.089 16.349 1.00 91.06 136 GLY A N 1
ATOM 1139 C CA . GLY A 1 136 ? -7.425 -4.971 17.634 1.00 91.06 136 GLY A CA 1
ATOM 1140 C C . GLY A 1 136 ? -8.431 -3.819 17.654 1.00 91.06 136 GLY A C 1
ATOM 1141 O O . GLY A 1 136 ? -9.576 -4.013 18.060 1.00 91.06 136 GLY A O 1
ATOM 1142 N N . MET A 1 137 ? -8.056 -2.645 17.131 1.00 89.69 137 MET A N 1
ATOM 1143 C CA . MET A 1 137 ? -8.979 -1.510 16.994 1.00 89.69 137 MET A CA 1
ATOM 1144 C C . MET A 1 137 ? -10.156 -1.809 16.051 1.00 89.69 137 MET A C 1
ATOM 1146 O O . MET A 1 137 ? -11.278 -1.367 16.308 1.00 89.69 137 MET A O 1
ATOM 1150 N N . LEU A 1 138 ? -9.930 -2.553 14.963 1.00 90.12 138 LEU A N 1
ATOM 1151 C CA . LEU A 1 138 ? -10.995 -2.973 14.044 1.00 90.12 138 LEU A CA 1
ATOM 1152 C C . LEU A 1 138 ? -11.934 -3.989 14.698 1.00 90.12 138 LEU A C 1
ATOM 1154 O O . LEU A 1 138 ? -13.147 -3.819 14.634 1.00 90.12 138 LEU A O 1
ATOM 1158 N N . ILE A 1 139 ? -11.394 -4.997 15.386 1.00 90.50 139 ILE A N 1
ATOM 1159 C CA . ILE A 1 139 ? -12.189 -5.969 16.148 1.00 90.50 139 ILE A CA 1
ATOM 1160 C C . ILE A 1 139 ? -13.036 -5.247 17.200 1.00 90.50 139 ILE A C 1
ATOM 1162 O O . ILE A 1 139 ? -14.224 -5.527 17.323 1.00 90.50 139 ILE A O 1
ATOM 1166 N N . PHE A 1 140 ? -12.467 -4.277 17.914 1.00 86.88 140 PHE A N 1
ATOM 1167 C CA . PHE A 1 140 ? -13.202 -3.490 18.901 1.00 86.88 140 PHE A CA 1
ATOM 1168 C C . PHE A 1 140 ? -14.367 -2.703 18.274 1.00 86.88 140 PHE A C 1
ATOM 1170 O O . PHE A 1 140 ? -15.486 -2.736 18.786 1.00 86.88 140 PHE A O 1
ATOM 1177 N N . SER A 1 141 ? -14.141 -2.067 17.119 1.00 86.06 141 SER A N 1
ATOM 1178 C CA . SER A 1 141 ? -15.188 -1.401 16.326 1.00 86.06 141 SER A CA 1
ATOM 1179 C C . SER A 1 141 ? -16.300 -2.370 15.904 1.00 86.06 141 SER A C 1
ATOM 1181 O O . SER A 1 141 ? -17.486 -2.090 16.106 1.00 86.06 141 SER A O 1
ATOM 1183 N N . ILE A 1 142 ? -15.922 -3.549 15.399 1.00 87.56 142 ILE A N 1
ATOM 1184 C CA . ILE A 1 142 ? -16.849 -4.623 15.027 1.00 87.56 142 ILE A CA 1
ATOM 1185 C C . ILE A 1 142 ? -17.693 -5.040 16.231 1.00 87.56 142 ILE A C 1
ATOM 1187 O O . ILE A 1 142 ? -18.912 -5.122 16.112 1.00 87.56 142 ILE A O 1
ATOM 1191 N N . VAL A 1 143 ? -17.072 -5.269 17.389 1.00 85.31 143 VAL A N 1
ATOM 1192 C CA . VAL A 1 143 ? -17.762 -5.692 18.615 1.00 85.31 143 VAL A CA 1
ATOM 1193 C C . VAL A 1 143 ? -18.755 -4.630 19.084 1.00 85.31 143 VAL A C 1
ATOM 1195 O O . VAL A 1 143 ? -19.901 -4.972 19.371 1.00 85.31 143 VAL A O 1
ATOM 1198 N N . ILE A 1 144 ? -18.380 -3.345 19.091 1.00 81.50 144 ILE A N 1
ATOM 1199 C CA . ILE A 1 144 ? -19.297 -2.250 19.454 1.00 81.50 144 ILE A CA 1
ATOM 1200 C C . ILE A 1 144 ? -20.491 -2.198 18.498 1.00 81.50 144 I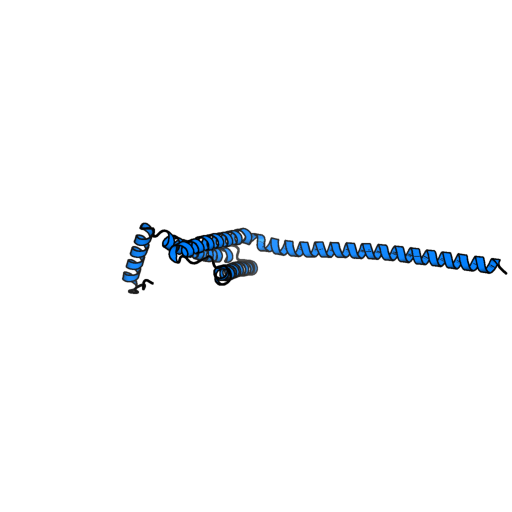LE A C 1
ATOM 1202 O O . ILE A 1 144 ? -21.641 -2.107 18.934 1.00 81.50 144 ILE A O 1
ATOM 1206 N N . ASN A 1 145 ? -20.245 -2.256 17.190 1.00 83.69 145 ASN A N 1
ATOM 1207 C CA . ASN A 1 145 ? -21.314 -2.189 16.197 1.00 83.69 145 ASN A CA 1
ATOM 1208 C C . ASN A 1 145 ? -22.217 -3.432 16.260 1.00 83.69 145 ASN A C 1
ATOM 1210 O O . ASN A 1 145 ? -23.443 -3.308 16.225 1.00 83.69 145 ASN A O 1
ATOM 1214 N N . ALA A 1 146 ? -21.636 -4.619 16.439 1.00 80.69 146 ALA A N 1
ATOM 1215 C CA . ALA A 1 146 ? -22.364 -5.868 16.632 1.00 80.69 146 ALA A CA 1
ATOM 1216 C C . ALA A 1 146 ? -23.209 -5.846 17.914 1.00 80.69 146 ALA A C 1
ATOM 1218 O O . ALA A 1 146 ? -24.360 -6.292 17.896 1.00 80.69 146 ALA A O 1
ATOM 1219 N N . TYR A 1 147 ? -22.687 -5.279 19.004 1.00 79.12 147 TYR A N 1
ATOM 1220 C CA . TYR A 1 147 ? -23.422 -5.095 20.253 1.00 79.12 147 TYR A CA 1
ATOM 1221 C C . TYR A 1 147 ? -24.654 -4.207 20.055 1.00 79.12 147 TYR A C 1
ATOM 1223 O O . TYR A 1 147 ? -25.760 -4.607 20.424 1.00 79.12 147 TYR A O 1
ATOM 1231 N N . LYS A 1 148 ? -24.500 -3.059 19.381 1.00 74.81 148 LYS A N 1
ATOM 1232 C CA . LYS A 1 148 ? -25.627 -2.161 19.075 1.00 74.81 148 LYS A CA 1
ATOM 1233 C C . LYS A 1 148 ? -26.716 -2.853 18.240 1.00 74.81 148 LYS A C 1
ATOM 1235 O O . LYS A 1 148 ? -27.897 -2.574 18.418 1.00 74.81 148 LYS A O 1
ATOM 1240 N N . ILE A 1 149 ? -26.348 -3.778 17.349 1.00 73.81 149 ILE A N 1
ATOM 1241 C CA . ILE A 1 149 ? -27.302 -4.557 16.535 1.00 73.81 149 ILE A CA 1
ATOM 1242 C C . ILE A 1 149 ? -28.033 -5.618 17.362 1.00 73.81 149 ILE A C 1
ATOM 1244 O O . ILE A 1 149 ? -29.230 -5.855 17.152 1.00 73.81 149 ILE A O 1
ATOM 1248 N N . THR A 1 150 ? -27.302 -6.331 18.218 1.00 74.62 150 THR A N 1
ATOM 1249 C CA . THR A 1 150 ? -27.793 -7.543 18.888 1.00 74.62 150 THR A CA 1
ATOM 1250 C C . THR A 1 150 ? -28.464 -7.263 20.228 1.00 74.62 150 THR A C 1
ATOM 1252 O O . THR A 1 150 ? -29.257 -8.098 20.657 1.00 74.62 150 THR A O 1
ATOM 1255 N N . ASN A 1 151 ? -28.209 -6.113 20.874 1.00 65.50 151 ASN A N 1
ATOM 1256 C CA . ASN A 1 151 ? -28.678 -5.821 22.239 1.00 65.50 151 ASN A CA 1
ATOM 1257 C C . ASN A 1 151 ? -28.415 -7.006 23.187 1.00 65.50 151 ASN A C 1
ATOM 1259 O O . ASN A 1 151 ? -29.249 -7.388 24.014 1.00 65.50 151 ASN A O 1
ATOM 1263 N N . TRP A 1 152 ? -27.267 -7.662 23.009 1.00 63.75 152 TRP A N 1
ATOM 1264 C CA . TRP A 1 152 ? -27.010 -8.943 23.643 1.00 63.75 152 TRP A CA 1
ATOM 1265 C C . TRP A 1 152 ? -26.861 -8.748 25.156 1.00 63.75 152 TRP A C 1
ATOM 1267 O O . TRP A 1 152 ? -25.916 -8.110 25.620 1.00 63.75 152 TRP A O 1
ATOM 1277 N N . ARG A 1 153 ? -27.812 -9.295 25.931 1.00 56.22 153 ARG A N 1
ATOM 1278 C CA . ARG A 1 153 ? -27.902 -9.129 27.397 1.00 56.22 153 ARG A CA 1
ATOM 1279 C C . ARG A 1 153 ? -26.587 -9.395 28.133 1.00 56.22 153 ARG A C 1
ATOM 1281 O O . ARG A 1 153 ? -26.277 -8.665 29.063 1.00 56.22 153 ARG A O 1
ATOM 1288 N N . VAL A 1 154 ? -25.820 -10.400 27.705 1.00 60.62 154 VAL A N 1
ATOM 1289 C CA . VAL A 1 154 ? -24.543 -10.780 28.338 1.00 60.62 154 VAL A CA 1
ATOM 1290 C C . VAL A 1 154 ? -23.522 -9.651 28.240 1.00 60.62 154 VAL A C 1
ATOM 1292 O O . VAL A 1 154 ? -22.844 -9.343 29.213 1.00 60.62 154 VAL A O 1
ATOM 1295 N N . PHE A 1 155 ? -23.447 -8.991 27.086 1.00 61.69 155 PHE A N 1
ATOM 1296 C CA . PHE A 1 155 ? -22.510 -7.896 26.891 1.00 61.69 155 PHE A CA 1
ATOM 1297 C C . PHE A 1 155 ? -22.934 -6.672 27.699 1.00 61.69 155 PHE A C 1
ATOM 1299 O O . PHE A 1 155 ? -22.080 -6.060 28.317 1.00 61.69 155 PHE A O 1
ATOM 1306 N N . LYS A 1 156 ? -24.246 -6.402 27.808 1.00 63.94 156 LYS A N 1
ATOM 1307 C CA . LYS A 1 156 ? -24.787 -5.337 28.665 1.00 63.94 156 LYS A CA 1
ATOM 1308 C C . LYS A 1 156 ? -24.327 -5.500 30.114 1.00 63.94 156 LYS A C 1
ATOM 1310 O O . LYS A 1 156 ? -23.765 -4.565 30.659 1.00 63.94 156 LYS A O 1
ATOM 1315 N N . THR A 1 157 ? -24.433 -6.709 30.669 1.00 65.12 157 THR A N 1
ATOM 1316 C CA . THR A 1 157 ? -23.945 -7.034 32.019 1.00 65.12 157 THR A CA 1
ATOM 1317 C C . THR A 1 157 ? -22.431 -6.864 32.170 1.00 65.12 157 THR A C 1
ATOM 1319 O O . THR A 1 157 ? -21.977 -6.429 33.222 1.00 65.12 157 THR A O 1
ATOM 1322 N N . VAL A 1 158 ? -21.641 -7.171 31.135 1.00 69.19 158 VAL A N 1
ATOM 1323 C CA . VAL A 1 158 ? -20.184 -6.955 31.160 1.00 69.19 158 VAL A CA 1
ATOM 1324 C C . VAL A 1 158 ? -19.841 -5.466 31.080 1.00 69.19 158 VAL A C 1
ATOM 1326 O O . VAL A 1 158 ? -19.017 -5.011 31.865 1.00 69.19 158 VAL A O 1
ATOM 1329 N N . THR A 1 159 ? -20.478 -4.691 30.193 1.00 66.12 159 THR A N 1
ATOM 1330 C CA . THR A 1 159 ? -20.307 -3.227 30.159 1.00 66.12 159 THR A CA 1
ATOM 1331 C C . THR A 1 159 ? -20.736 -2.592 31.467 1.00 66.12 159 THR A C 1
ATOM 1333 O O . THR A 1 159 ? -19.952 -1.835 32.012 1.00 66.12 159 THR A O 1
ATOM 1336 N N . ASP A 1 160 ? -21.900 -2.950 32.014 1.00 72.31 160 ASP A N 1
ATOM 1337 C CA . ASP A 1 160 ? -22.377 -2.411 33.289 1.00 72.31 160 ASP A CA 1
ATOM 1338 C C . ASP A 1 160 ? -21.386 -2.755 34.424 1.00 72.31 160 ASP A C 1
ATOM 1340 O O . ASP A 1 160 ? -21.095 -1.912 35.262 1.00 72.31 160 ASP A O 1
ATOM 1344 N N . ALA A 1 161 ? -20.791 -3.957 34.430 1.00 73.75 161 ALA A N 1
ATOM 1345 C CA . ALA A 1 161 ? -19.786 -4.344 35.428 1.00 73.75 161 ALA A CA 1
ATOM 1346 C C . ALA A 1 161 ? -18.445 -3.604 35.273 1.00 73.75 161 ALA A C 1
ATOM 1348 O O . ALA A 1 161 ? -17.781 -3.310 36.266 1.00 73.75 161 ALA A O 1
ATOM 1349 N N . VAL A 1 162 ? -18.026 -3.320 34.038 1.00 74.19 162 VAL A N 1
ATOM 1350 C CA . VAL A 1 162 ? -16.802 -2.557 33.751 1.00 74.19 162 VAL A CA 1
ATOM 1351 C C . VAL A 1 162 ? -17.011 -1.074 34.047 1.00 74.19 162 VAL A C 1
ATOM 1353 O O . VAL A 1 162 ? -16.163 -0.458 34.679 1.00 74.19 162 VAL A O 1
ATOM 1356 N N . GLU A 1 163 ? -18.148 -0.515 33.646 1.00 72.31 163 GLU A N 1
ATOM 1357 C CA . GLU A 1 163 ? -18.533 0.879 33.871 1.00 72.31 163 GLU A CA 1
ATOM 1358 C C . GLU A 1 163 ? -18.669 1.158 35.373 1.00 72.31 163 GLU A C 1
ATOM 1360 O O . GLU A 1 163 ? -18.094 2.124 35.856 1.00 72.31 163 GLU A O 1
ATOM 1365 N N . HIS A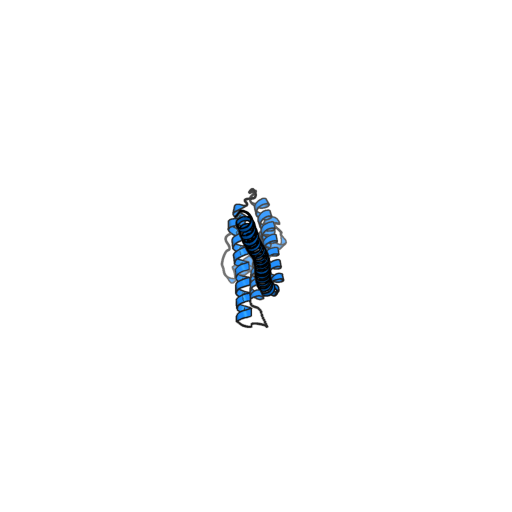 1 164 ? -19.276 0.244 36.140 1.00 73.31 164 HIS A N 1
ATOM 1366 C CA . HIS A 1 164 ? -19.367 0.362 37.598 1.00 73.31 164 HIS A CA 1
ATOM 1367 C C . HIS A 1 164 ? -17.997 0.289 38.291 1.00 73.31 164 HIS A C 1
ATOM 1369 O O . HIS A 1 164 ? -17.760 1.009 39.257 1.00 73.31 164 HIS A O 1
ATOM 1375 N N . LYS A 1 165 ? -17.067 -0.538 37.788 1.00 74.94 165 LYS A N 1
ATOM 1376 C CA . LYS A 1 165 ? -15.690 -0.586 38.309 1.00 74.94 165 LYS A CA 1
ATOM 1377 C C . LYS A 1 165 ? -14.885 0.663 37.965 1.00 74.94 165 LYS A C 1
ATOM 1379 O O . LYS A 1 165 ? -14.119 1.141 38.792 1.00 74.94 165 LYS A O 1
ATOM 1384 N N . ILE A 1 166 ? -15.050 1.197 36.757 1.00 70.06 166 ILE A N 1
ATOM 1385 C CA . ILE A 1 166 ? -14.369 2.426 36.343 1.00 70.06 166 ILE A CA 1
ATOM 1386 C C . ILE A 1 166 ? -14.949 3.626 37.101 1.00 70.06 166 ILE A C 1
ATOM 1388 O O . ILE A 1 166 ? -14.183 4.477 37.542 1.00 70.06 166 ILE A O 1
ATOM 1392 N N . GLU A 1 167 ? -16.264 3.687 37.318 1.00 72.88 167 GLU A N 1
ATOM 1393 C CA . GLU A 1 167 ? -16.893 4.713 38.157 1.00 72.88 167 GLU A CA 1
ATOM 1394 C C . GLU A 1 167 ? -16.420 4.630 39.616 1.00 72.88 167 GLU A C 1
ATOM 1396 O O . GLU A 1 167 ? -16.130 5.671 40.204 1.00 72.88 167 GLU A O 1
ATOM 1401 N N . GLU A 1 168 ? -16.269 3.427 40.182 1.00 73.94 168 GLU A N 1
ATOM 1402 C CA . GLU A 1 168 ? -15.711 3.242 41.531 1.00 73.94 168 GLU A CA 1
ATOM 1403 C C . GLU A 1 168 ? -14.239 3.664 41.636 1.00 73.94 168 GLU A C 1
ATOM 1405 O O . GLU A 1 168 ? -13.854 4.277 42.630 1.00 73.94 168 GLU A O 1
ATOM 1410 N N . GLU A 1 169 ? -13.412 3.368 40.629 1.00 73.19 169 GLU A N 1
ATOM 1411 C CA . GLU A 1 169 ? -11.975 3.676 40.674 1.00 73.19 169 GLU A CA 1
ATOM 1412 C C . GLU A 1 169 ? -11.630 5.109 40.235 1.00 73.19 169 GLU A C 1
ATOM 1414 O O . GLU A 1 169 ? -10.625 5.660 40.685 1.00 73.19 169 GLU A O 1
ATOM 1419 N N . THR A 1 170 ? -12.432 5.733 39.366 1.00 73.38 170 THR A N 1
ATOM 1420 C CA . THR A 1 170 ? -12.090 7.030 38.744 1.00 73.38 170 THR A CA 1
ATOM 1421 C C . THR A 1 170 ? -13.118 8.141 38.959 1.00 73.38 170 THR A C 1
ATOM 1423 O O . THR A 1 170 ? -12.795 9.307 38.735 1.00 73.38 170 THR A O 1
ATOM 1426 N N . GLY A 1 171 ? -14.345 7.830 39.393 1.00 66.75 171 GLY A N 1
ATOM 1427 C CA . GLY A 1 171 ? -15.411 8.817 39.618 1.00 66.75 171 GLY A CA 1
ATOM 1428 C C . GLY A 1 171 ? -15.967 9.487 38.351 1.00 66.75 171 GLY A C 1
ATOM 1429 O O . GLY A 1 171 ? -16.760 10.426 38.453 1.00 66.75 171 GLY A O 1
ATOM 1430 N N . VAL A 1 172 ? -15.565 9.040 37.157 1.00 64.00 172 VAL A N 1
ATOM 1431 C CA . VAL A 1 172 ? -15.997 9.614 35.874 1.00 64.00 172 VAL A CA 1
ATOM 1432 C C . VAL A 1 172 ? -17.274 8.924 35.395 1.00 64.00 172 VAL A C 1
ATOM 1434 O O . VAL A 1 172 ? -17.249 7.749 35.047 1.00 64.00 172 VAL A O 1
ATOM 1437 N N . LYS A 1 173 ? -18.384 9.670 35.333 1.00 56.72 173 LYS A N 1
ATOM 1438 C CA . LYS A 1 173 ? -19.661 9.185 34.784 1.00 56.72 173 LYS A CA 1
ATOM 1439 C C . LYS A 1 173 ? -19.654 9.257 33.260 1.00 56.72 173 LYS A C 1
ATOM 1441 O O . LYS A 1 173 ? -19.531 10.349 32.701 1.00 56.72 173 LYS A O 1
ATOM 1446 N N . PHE A 1 174 ? -19.839 8.127 32.584 1.00 57.19 174 PHE A N 1
ATOM 1447 C CA . PHE A 1 174 ? -20.007 8.106 31.132 1.00 57.19 174 PHE A CA 1
ATOM 1448 C C . PHE A 1 174 ? -21.437 8.534 30.773 1.00 57.19 174 PHE A C 1
ATOM 1450 O O . PHE A 1 174 ? -22.425 7.880 31.107 1.00 57.19 174 PHE A O 1
ATOM 1457 N N . GLN A 1 175 ? -21.561 9.694 30.127 1.00 42.09 175 GLN A N 1
ATOM 1458 C CA . GLN A 1 175 ? -22.846 10.234 29.694 1.00 42.09 175 GLN A CA 1
ATOM 1459 C C . GLN A 1 175 ? -23.371 9.399 28.510 1.00 42.09 175 GLN A C 1
ATOM 1461 O O . GLN A 1 175 ? -22.715 9.300 27.475 1.00 42.09 175 GLN A O 1
ATOM 1466 N N . LYS A 1 176 ? -24.528 8.750 28.693 1.00 47.25 176 LYS A N 1
ATOM 1467 C CA . LYS A 1 176 ? -25.235 7.982 27.655 1.00 47.25 176 LYS A CA 1
ATOM 1468 C C . LYS A 1 176 ? -25.887 8.936 26.646 1.00 47.25 176 LYS A C 1
ATOM 1470 O O . LYS A 1 176 ? -26.840 9.617 27.020 1.00 47.25 176 LYS A O 1
ATOM 1475 N N . ASP A 1 177 ? -25.402 8.925 25.405 1.00 36.44 177 ASP A N 1
ATOM 1476 C CA . ASP A 1 177 ? -26.124 9.415 24.217 1.00 36.44 177 ASP A CA 1
ATOM 1477 C C . ASP A 1 177 ? -27.078 8.342 23.662 1.00 36.44 177 ASP A C 1
ATOM 1479 O O . ASP A 1 177 ? -26.661 7.159 23.563 1.00 36.44 177 ASP A O 1
#

Secondary structure (DSSP, 8-state):
-HHHHHHHHHHHHHHHHHHHHHHHHHHHHHHHHHHHHHHHHHHHHHHHHHHHHHHTGGGHHHHHHHHHHHHHHHHHHHHHHHHHH-----HHHIIIIIHHHHHHHHHHHHHHHHHHHHTT--SS-HHHHHHHHHHHHHHHHHHHHHHHHH--HHHHHHHHHHHHHHHHHH-------

Radius of gyration: 35.05 Å; chains: 1; bounding box: 59×22×123 Å

pLDDT: mean 83.61, std 11.6, range [36.44, 95.19]